Protein AF-A0A933CI98-F1 (afdb_monomer)

Sequence (90 aa):
VFTLGVFNGGLYYYVVRPLRQDLAAGFAETVSGSVESRWQGKSGIGIHIAGQEIDVTHANYAPEVGEQVSVDFLPRSKKALKVTKLGSTS

Solvent-accessible surface area (backbone atoms only — not comparable to full-atom values): 5546 Å² total; per-residue (Å²): 138,86,86,88,83,90,74,90,92,62,94,71,78,81,66,82,61,61,69,66,58,51,52,73,69,69,56,54,46,75,50,68,35,45,25,75,40,69,48,81,53,99,88,36,37,36,36,30,38,78,94,38,72,34,36,32,61,76,22,87,42,78,84,53,68,71,40,41,33,36,37,35,25,34,73,94,74,32,37,33,68,36,49,43,82,44,76,82,87,121

Radius of gyration: 14.93 Å; Cα contacts (8 Å, |Δi|>4): 160; chains: 1; bounding box: 49×23×31 Å

pLDDT: mean 73.13, std 21.9, range [32.16, 95.75]

Nearest PDB structures (foldseek):
  1lyl-assembly2_B-2  TM=6.184E-01  e=1.067E-01  Escherichia coli
  4r71-assembly1_E  TM=4.377E-01  e=4.960E-02  Escherichia coli K-12
  1bbw-assembly1_A-2  TM=5.290E-01  e=4.387E-01  Escherichia coli K-12
  8jn0-assembly1_A  TM=3.065E-01  e=1.126E+00  Alkalihalophilus pseudofirmus

Secondary structure (DSSP, 8-state):
-------SS---------THHHHHTT--EEEEEEEEEEEEETTEEEEEETTEEEE-TTSS--PPTT-EEEEEEETTTTEEEEEEEPPP--

Structure (mmCIF, N/CA/C/O backbone):
data_AF-A0A933CI98-F1
#
_entry.id   AF-A0A933CI98-F1
#
loop_
_atom_site.group_PDB
_atom_site.id
_atom_site.type_symbol
_atom_site.label_atom_id
_atom_site.label_alt_id
_atom_site.label_comp_id
_atom_site.label_asym_id
_atom_site.label_entity_id
_atom_site.label_seq_id
_atom_site.pdbx_PDB_ins_code
_atom_site.Cartn_x
_atom_site.Cartn_y
_atom_site.Cartn_z
_atom_site.occupancy
_atom_site.B_iso_or_equiv
_atom_site.auth_seq_id
_atom_site.auth_comp_id
_atom_site.auth_asym_id
_atom_site.auth_atom_id
_atom_site.pdbx_PDB_model_num
ATOM 1 N N . VAL A 1 1 ? 24.202 13.710 -12.968 1.00 34.38 1 VAL A N 1
ATOM 2 C 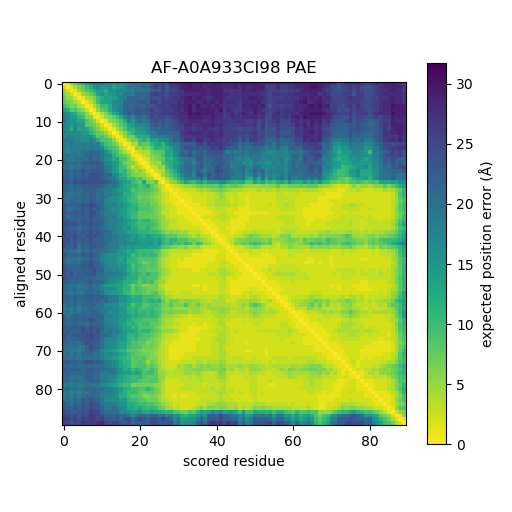CA . VAL A 1 1 ? 25.040 13.940 -11.770 1.00 34.38 1 VAL A CA 1
ATOM 3 C C . VAL A 1 1 ? 24.607 12.922 -10.733 1.00 34.38 1 VAL A C 1
ATOM 5 O O . VAL A 1 1 ? 23.437 12.920 -10.380 1.00 34.38 1 VAL A O 1
ATOM 8 N N . PHE A 1 2 ? 25.486 11.991 -10.363 1.00 38.34 2 PHE A N 1
ATOM 9 C CA . PHE A 1 2 ? 25.208 10.969 -9.351 1.00 38.34 2 PHE A CA 1
ATOM 10 C C . PHE A 1 2 ? 25.895 11.403 -8.060 1.00 38.34 2 PHE A C 1
ATOM 12 O O . PHE A 1 2 ? 27.101 11.638 -8.078 1.00 38.34 2 PHE A O 1
ATOM 19 N N . THR A 1 3 ? 25.149 11.522 -6.966 1.00 33.75 3 THR A N 1
ATOM 20 C CA . THR A 1 3 ? 25.733 11.789 -5.649 1.00 33.75 3 THR A CA 1
ATOM 21 C C . THR A 1 3 ? 25.712 10.492 -4.856 1.00 33.75 3 THR A C 1
ATOM 23 O O . THR A 1 3 ? 24.648 9.938 -4.589 1.00 33.75 3 THR A O 1
ATOM 26 N N . LEU A 1 4 ? 26.903 9.992 -4.534 1.00 35.84 4 LEU A N 1
ATOM 27 C CA . LEU A 1 4 ? 27.120 8.796 -3.731 1.00 35.84 4 LEU A CA 1
ATOM 28 C C . LEU A 1 4 ? 27.207 9.213 -2.256 1.00 35.84 4 LEU A C 1
ATOM 30 O O . LEU A 1 4 ? 28.075 10.005 -1.896 1.00 35.84 4 LEU A O 1
ATOM 34 N N . GLY A 1 5 ? 26.319 8.693 -1.411 1.00 37.97 5 GLY A N 1
ATOM 35 C CA . GLY A 1 5 ? 26.386 8.853 0.042 1.00 37.97 5 GLY A CA 1
ATOM 36 C C . GLY A 1 5 ? 26.333 7.485 0.710 1.00 37.97 5 GLY A C 1
ATOM 37 O O . GLY A 1 5 ? 25.404 6.721 0.465 1.00 37.97 5 GLY A O 1
ATOM 38 N N . VAL A 1 6 ? 27.336 7.171 1.529 1.00 36.25 6 VAL A N 1
ATOM 39 C CA . VAL A 1 6 ? 27.437 5.923 2.298 1.00 36.25 6 VAL A CA 1
ATOM 40 C C . VAL A 1 6 ? 27.339 6.278 3.776 1.00 36.25 6 VAL A C 1
ATOM 42 O O . VAL A 1 6 ? 28.138 7.076 4.257 1.00 36.25 6 VAL A O 1
ATOM 45 N N . PHE A 1 7 ? 26.403 5.668 4.505 1.00 37.12 7 PHE A N 1
ATOM 46 C CA . PHE A 1 7 ? 26.432 5.645 5.968 1.00 37.12 7 PHE A CA 1
ATOM 47 C C . PHE A 1 7 ? 26.233 4.212 6.481 1.00 37.12 7 PHE A C 1
ATOM 49 O O . PHE A 1 7 ? 25.272 3.538 6.126 1.00 37.12 7 PHE A O 1
ATOM 56 N N . ASN A 1 8 ? 27.223 3.779 7.267 1.00 44.25 8 ASN A N 1
ATOM 57 C CA . ASN A 1 8 ? 27.359 2.580 8.101 1.00 44.25 8 ASN A CA 1
ATOM 58 C C . ASN A 1 8 ? 26.293 1.467 8.006 1.00 44.25 8 ASN A C 1
ATOM 60 O O . ASN A 1 8 ? 25.206 1.573 8.565 1.00 44.25 8 ASN A O 1
ATOM 64 N N . GLY A 1 9 ? 26.719 0.308 7.486 1.00 36.19 9 GLY A N 1
ATOM 65 C CA . GLY A 1 9 ? 26.362 -0.988 8.089 1.00 36.19 9 GLY A CA 1
ATOM 66 C C . GLY A 1 9 ? 25.371 -1.886 7.349 1.00 36.19 9 GLY A C 1
ATOM 67 O O . GLY A 1 9 ? 25.186 -3.029 7.750 1.00 36.19 9 GLY A O 1
ATOM 68 N N . GLY A 1 10 ? 24.781 -1.435 6.248 1.00 32.16 10 GLY A N 1
ATOM 69 C CA . GLY A 1 10 ? 23.987 -2.285 5.365 1.00 32.16 10 GLY A CA 1
ATOM 70 C C . GLY A 1 10 ? 23.824 -1.583 4.033 1.00 32.16 10 GLY A C 1
ATOM 71 O O . GLY A 1 10 ? 23.372 -0.442 4.004 1.00 32.16 10 GLY A O 1
ATOM 72 N N . LEU A 1 11 ? 24.234 -2.230 2.940 1.00 34.56 11 LEU A N 1
ATOM 73 C CA . LEU A 1 11 ? 24.054 -1.740 1.572 1.00 34.56 11 LEU A CA 1
ATOM 74 C C . LEU A 1 11 ? 22.554 -1.692 1.236 1.00 34.56 11 LEU A C 1
ATOM 76 O O . LEU A 1 11 ? 22.030 -2.514 0.490 1.00 34.56 11 LEU A O 1
ATOM 80 N N . TYR A 1 12 ? 21.842 -0.716 1.792 1.00 40.19 12 TYR A N 1
ATOM 81 C CA . TYR A 1 12 ? 20.592 -0.258 1.225 1.00 40.19 12 TYR A CA 1
ATOM 82 C C . TYR A 1 12 ? 20.979 0.559 0.007 1.00 40.19 12 TYR A C 1
ATOM 84 O O . TYR A 1 12 ? 21.426 1.700 0.109 1.00 40.19 12 TYR A O 1
ATOM 92 N N . TYR A 1 13 ? 20.850 -0.067 -1.156 1.00 39.69 13 TYR A N 1
ATOM 93 C CA . TYR A 1 13 ? 20.864 0.612 -2.436 1.00 39.69 13 TYR A CA 1
ATOM 94 C C . TYR A 1 13 ? 19.718 1.635 -2.449 1.00 39.69 13 TYR A C 1
ATOM 96 O O . TYR A 1 13 ? 18.653 1.375 -3.000 1.00 39.69 13 TYR A O 1
ATOM 104 N N . TYR A 1 14 ? 19.935 2.825 -1.882 1.00 43.16 14 TYR A N 1
ATOM 105 C CA . TYR A 1 14 ? 19.204 4.036 -2.251 1.00 43.16 14 TYR A CA 1
ATOM 106 C C . TYR A 1 14 ? 19.687 4.460 -3.638 1.00 43.16 14 TYR A C 1
ATOM 108 O O . TYR A 1 14 ? 20.245 5.531 -3.861 1.00 43.16 14 TYR A O 1
ATOM 116 N N . VAL A 1 15 ? 19.488 3.571 -4.609 1.00 40.91 15 VAL A N 1
ATOM 117 C CA . VAL A 1 15 ? 19.416 4.001 -5.987 1.00 40.91 15 VAL A CA 1
ATOM 118 C C . VAL A 1 15 ? 18.058 4.668 -6.05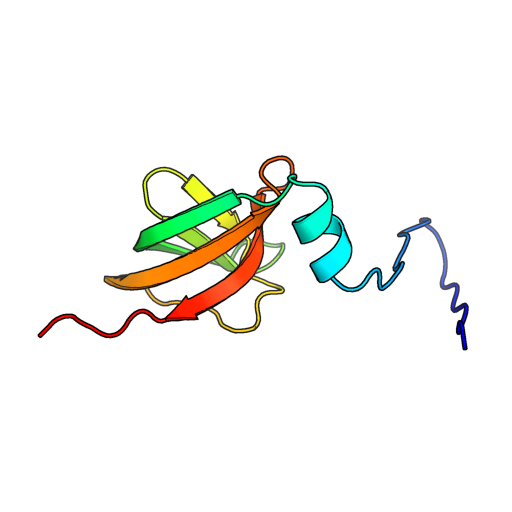0 1.00 40.91 15 VAL A C 1
ATOM 120 O O . VAL A 1 15 ? 17.029 3.997 -6.064 1.00 40.91 15 VAL A O 1
ATOM 123 N N . VAL A 1 16 ? 18.056 5.998 -6.060 1.00 41.47 16 VAL A N 1
ATOM 124 C CA . VAL A 1 16 ? 16.946 6.782 -6.598 1.00 41.47 16 VAL A CA 1
ATOM 125 C C . VAL A 1 16 ? 16.873 6.434 -8.088 1.00 41.47 16 VAL A C 1
ATOM 127 O O . VAL A 1 16 ? 17.227 7.225 -8.957 1.00 41.47 16 VAL A O 1
ATOM 130 N N . ARG A 1 17 ? 16.487 5.192 -8.410 1.00 45.28 17 ARG A N 1
ATOM 131 C CA . ARG A 1 17 ? 15.901 4.908 -9.705 1.00 45.28 17 ARG A CA 1
ATOM 132 C C . ARG A 1 17 ? 14.609 5.702 -9.662 1.00 45.28 17 ARG A C 1
ATOM 134 O O . ARG A 1 17 ? 13.865 5.578 -8.686 1.00 45.28 17 ARG A O 1
ATOM 141 N N . PRO A 1 18 ? 14.345 6.573 -10.642 1.00 46.69 18 PRO A N 1
ATOM 142 C CA . PRO A 1 18 ? 13.034 7.181 -10.704 1.00 46.69 18 PRO A CA 1
ATOM 143 C C . PRO A 1 18 ? 12.040 6.021 -10.726 1.00 46.69 18 PRO A C 1
ATOM 145 O O . PRO A 1 18 ? 12.168 5.156 -11.587 1.00 46.69 18 PRO A O 1
ATOM 148 N N . LEU A 1 19 ? 11.086 5.981 -9.789 1.00 50.66 19 LEU A N 1
ATOM 149 C CA . LEU A 1 19 ? 10.053 4.936 -9.683 1.00 50.66 19 LEU A CA 1
ATOM 150 C C . LEU A 1 19 ? 9.387 4.600 -11.037 1.00 50.66 19 LEU A C 1
ATOM 152 O O . LEU A 1 19 ? 8.884 3.501 -11.244 1.00 50.66 19 LEU A O 1
ATOM 156 N N . ARG A 1 20 ? 9.449 5.536 -11.995 1.00 46.97 20 ARG A N 1
ATOM 157 C CA . ARG A 1 20 ? 9.109 5.350 -13.413 1.00 46.97 20 ARG A CA 1
ATOM 158 C C . ARG A 1 20 ? 9.833 4.189 -14.116 1.00 46.97 20 ARG A C 1
ATOM 160 O O . ARG A 1 20 ? 9.263 3.646 -15.050 1.00 46.97 20 ARG A O 1
ATOM 167 N N . GLN A 1 21 ? 11.056 3.818 -13.733 1.00 45.94 21 GLN A N 1
ATOM 168 C CA . GLN A 1 21 ? 11.798 2.713 -14.358 1.00 45.94 21 GLN A CA 1
ATOM 169 C C . GLN A 1 21 ? 11.328 1.334 -13.875 1.00 45.94 21 GLN A C 1
ATOM 171 O O . GLN A 1 21 ? 11.303 0.411 -14.683 1.00 45.94 21 GLN A O 1
ATOM 176 N N . ASP A 1 22 ? 10.880 1.203 -12.622 1.00 48.62 22 ASP A N 1
ATOM 177 C CA . ASP A 1 22 ? 10.253 -0.037 -12.133 1.00 48.62 22 ASP A CA 1
ATOM 178 C C . ASP A 1 22 ? 8.821 -0.184 -12.679 1.00 48.62 22 ASP A C 1
ATOM 180 O O . ASP A 1 22 ? 8.390 -1.290 -13.011 1.00 48.62 22 ASP A O 1
ATOM 184 N N . LEU A 1 23 ? 8.126 0.945 -12.888 1.00 49.59 23 LEU A N 1
ATOM 185 C CA . LEU A 1 23 ? 6.862 1.018 -13.631 1.00 49.59 23 LEU A CA 1
ATOM 186 C C . LEU A 1 23 ? 7.033 0.538 -15.089 1.00 49.59 23 LEU A C 1
ATOM 188 O O . LEU A 1 23 ? 6.221 -0.231 -15.593 1.00 49.59 23 LEU A O 1
ATOM 192 N N . ALA A 1 24 ? 8.119 0.954 -15.754 1.00 46.06 24 ALA A N 1
ATOM 193 C CA . ALA A 1 24 ? 8.440 0.574 -17.135 1.00 46.06 24 ALA A CA 1
ATOM 194 C C . ALA A 1 24 ? 8.901 -0.887 -17.285 1.00 46.06 24 ALA A C 1
ATOM 196 O O . ALA A 1 24 ? 8.827 -1.441 -18.378 1.00 46.06 24 ALA A O 1
ATOM 197 N N . ALA A 1 25 ? 9.358 -1.516 -16.200 1.00 55.38 25 ALA A N 1
ATOM 198 C CA . ALA A 1 25 ? 9.760 -2.919 -16.182 1.00 55.38 25 ALA A CA 1
ATOM 199 C C . ALA A 1 25 ? 8.585 -3.891 -15.935 1.00 55.38 25 ALA A C 1
ATOM 201 O O . ALA A 1 25 ? 8.799 -5.101 -15.917 1.00 55.38 25 ALA A O 1
ATOM 202 N N . GLY A 1 26 ? 7.354 -3.385 -15.761 1.00 55.81 26 GLY A N 1
ATOM 203 C CA . GLY A 1 26 ? 6.146 -4.208 -15.618 1.00 55.81 26 GLY A CA 1
ATOM 204 C C . GLY A 1 26 ? 5.989 -4.888 -14.253 1.00 55.81 26 GLY A C 1
ATOM 205 O O . GLY A 1 26 ? 5.251 -5.862 -14.141 1.00 55.81 26 GLY A O 1
ATOM 206 N N . PHE A 1 27 ? 6.683 -4.405 -13.217 1.00 68.12 27 PHE A N 1
ATOM 207 C CA . PHE A 1 27 ? 6.646 -4.999 -11.873 1.00 68.12 27 PHE A CA 1
ATOM 208 C C . PHE A 1 27 ? 5.754 -4.252 -10.880 1.00 68.12 27 PHE A C 1
ATOM 210 O O . PHE A 1 27 ? 5.712 -4.646 -9.718 1.00 68.12 27 PHE A O 1
ATOM 217 N N . ALA A 1 28 ? 5.076 -3.183 -11.296 1.00 71.75 28 ALA A N 1
ATOM 218 C CA . ALA A 1 28 ? 4.110 -2.484 -10.458 1.00 71.75 28 ALA A CA 1
ATOM 219 C C . ALA A 1 28 ? 2.695 -2.989 -10.749 1.00 71.75 28 ALA A C 1
ATOM 221 O O . ALA A 1 28 ? 2.327 -3.192 -11.905 1.00 71.75 28 ALA A O 1
ATOM 222 N N . GLU A 1 29 ? 1.915 -3.169 -9.694 1.00 84.44 29 GLU A N 1
ATOM 223 C CA . GLU A 1 29 ? 0.490 -3.464 -9.769 1.00 84.44 29 GLU A CA 1
ATOM 224 C C . GLU A 1 29 ? -0.274 -2.255 -9.241 1.00 84.44 29 GLU A C 1
ATOM 226 O O . GLU A 1 29 ? 0.192 -1.547 -8.343 1.00 84.44 29 GLU A O 1
ATOM 231 N N . THR A 1 30 ? -1.443 -2.019 -9.819 1.00 87.56 30 THR A N 1
ATOM 232 C CA . THR A 1 30 ? -2.361 -0.991 -9.354 1.00 87.56 30 THR A CA 1
ATOM 233 C C . THR A 1 30 ? -3.593 -1.683 -8.810 1.00 87.56 30 THR A C 1
ATOM 235 O O . THR A 1 30 ? -4.216 -2.486 -9.503 1.00 87.56 30 THR A O 1
ATOM 238 N N . VAL A 1 31 ? -3.962 -1.342 -7.581 1.00 91.12 31 VAL A N 1
ATOM 239 C CA . VAL A 1 31 ? -5.237 -1.743 -6.992 1.00 91.12 31 VAL A CA 1
ATOM 240 C C . VAL A 1 31 ? -6.077 -0.505 -6.732 1.00 91.12 31 VAL A C 1
ATOM 242 O O . VAL A 1 31 ? -5.562 0.537 -6.325 1.00 91.12 31 VAL A O 1
ATOM 245 N N . SER A 1 32 ? -7.377 -0.597 -6.981 1.00 92.31 32 SER A N 1
ATOM 246 C CA . SER A 1 32 ? -8.320 0.474 -6.680 1.00 92.31 32 SER A CA 1
ATOM 247 C C . SER A 1 32 ? -9.480 -0.087 -5.880 1.00 92.31 32 SER A C 1
ATOM 249 O O . SER A 1 32 ? -9.966 -1.180 -6.157 1.00 92.31 32 SER A O 1
ATOM 251 N N . GLY A 1 33 ? -9.922 0.656 -4.877 1.00 91.94 33 GLY A N 1
ATOM 252 C CA . GLY A 1 33 ? -10.878 0.155 -3.904 1.00 91.94 33 GLY A CA 1
ATOM 253 C C . GLY A 1 33 ? -11.100 1.146 -2.775 1.00 91.94 33 GLY A C 1
ATOM 254 O O . GLY A 1 33 ? -10.410 2.166 -2.673 1.00 91.94 33 GLY A O 1
ATOM 255 N N . SER A 1 34 ? -12.091 0.839 -1.947 1.00 94.69 34 SER A N 1
ATOM 256 C CA . SER A 1 34 ? -12.271 1.553 -0.691 1.00 94.69 34 SER A CA 1
ATOM 257 C C . SER A 1 34 ? -11.250 1.020 0.299 1.00 94.69 34 SER A C 1
ATOM 259 O O . SER A 1 34 ? -11.004 -0.186 0.336 1.00 94.69 34 SER A O 1
ATOM 261 N N . VAL A 1 35 ? -10.653 1.894 1.103 1.00 95.00 35 VAL A N 1
ATOM 262 C CA . VAL A 1 35 ? -9.811 1.449 2.215 1.00 95.00 35 VAL A CA 1
ATOM 263 C C . VAL A 1 35 ? -10.700 0.762 3.249 1.00 95.00 35 VAL A C 1
ATOM 265 O O . VAL A 1 35 ? -11.532 1.402 3.890 1.00 95.00 35 VAL A O 1
ATOM 268 N N . GLU A 1 36 ? -10.525 -0.544 3.402 1.00 95.75 36 GLU A N 1
ATOM 269 C CA . GLU A 1 36 ? -11.314 -1.398 4.293 1.00 95.75 36 GLU A CA 1
ATOM 270 C C . GLU A 1 36 ? -10.852 -1.245 5.745 1.00 95.75 36 GLU A C 1
ATOM 272 O O . GLU A 1 36 ? -11.659 -1.206 6.673 1.00 95.75 36 GLU A O 1
ATOM 277 N N . SER A 1 37 ? -9.540 -1.128 5.948 1.00 95.50 37 SER A N 1
A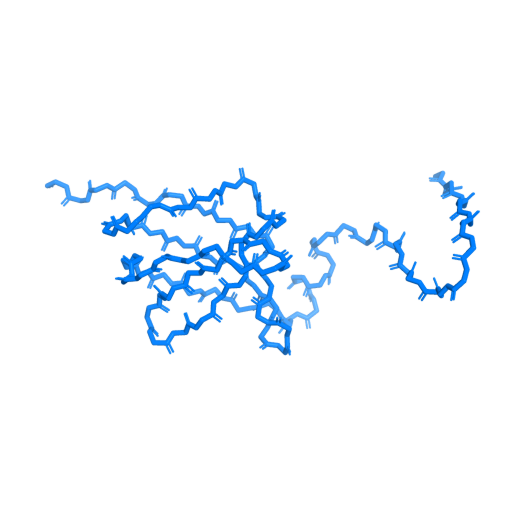TOM 278 C CA . SER A 1 37 ? -8.944 -0.891 7.258 1.00 95.50 37 SER A CA 1
ATOM 279 C C . SER A 1 37 ? -7.597 -0.183 7.138 1.00 95.50 37 SER A C 1
ATOM 281 O O . SER A 1 37 ? -6.947 -0.200 6.091 1.00 95.50 37 SER A O 1
ATOM 283 N N . ARG A 1 38 ? -7.180 0.457 8.233 1.00 94.38 38 ARG A N 1
ATOM 284 C CA . ARG A 1 38 ? -5.898 1.152 8.364 1.00 94.38 38 ARG A CA 1
ATOM 285 C C . ARG A 1 38 ? -5.297 0.837 9.725 1.00 94.38 38 ARG A C 1
ATOM 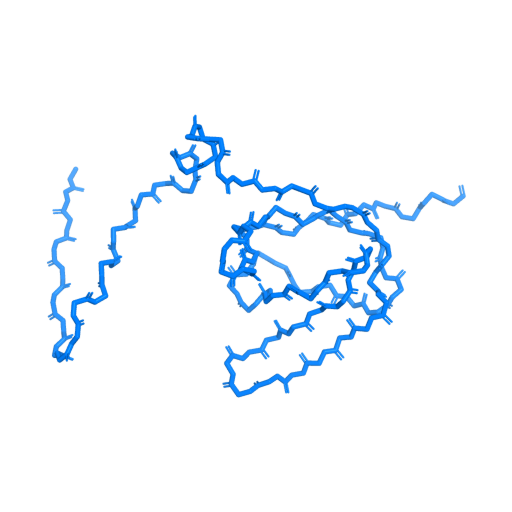287 O O . ARG A 1 38 ? -6.003 0.859 10.731 1.00 94.38 38 ARG A O 1
ATOM 294 N N . TRP A 1 39 ? -3.993 0.592 9.767 1.00 94.19 39 TRP A N 1
ATOM 295 C CA . TRP A 1 39 ? -3.264 0.376 11.013 1.00 94.19 39 TRP A CA 1
ATOM 296 C C . TRP A 1 39 ? -1.903 1.065 11.001 1.00 94.19 39 TRP A C 1
ATOM 298 O O . TRP A 1 39 ? -1.288 1.287 9.959 1.00 94.19 39 TRP A O 1
ATOM 308 N N . GLN A 1 40 ? -1.416 1.380 12.199 1.00 91.38 40 GLN A N 1
ATOM 309 C CA . GLN A 1 40 ? -0.062 1.866 12.429 1.00 91.38 40 GLN A CA 1
ATOM 310 C C . GLN A 1 40 ? 0.788 0.705 12.958 1.00 91.38 40 GLN A C 1
ATOM 312 O O . GLN A 1 40 ? 0.654 0.289 14.107 1.00 91.38 40 GLN A O 1
ATOM 317 N N . GLY A 1 41 ? 1.659 0.165 12.112 1.00 82.62 41 GLY A N 1
ATOM 318 C CA . GLY A 1 41 ? 2.676 -0.808 12.493 1.00 82.62 41 GLY A CA 1
ATOM 319 C C . GLY A 1 41 ? 3.979 -0.147 12.951 1.00 82.62 41 GLY A C 1
ATOM 320 O O . GLY A 1 41 ? 4.175 1.065 12.843 1.00 82.62 41 GLY A O 1
ATOM 321 N N . LYS A 1 42 ? 4.929 -0.974 13.409 1.00 79.31 42 LYS A N 1
ATOM 322 C CA . LYS A 1 42 ? 6.287 -0.524 13.782 1.00 79.31 42 LYS A CA 1
ATOM 323 C C . LYS A 1 42 ? 7.052 0.106 12.612 1.00 79.31 42 LYS A C 1
ATOM 325 O O . LYS A 1 42 ? 7.915 0.946 12.836 1.00 79.31 42 LYS A O 1
ATOM 330 N N . SER A 1 43 ? 6.743 -0.314 11.387 1.00 72.62 43 SER A N 1
ATOM 331 C CA . SER A 1 43 ? 7.387 0.160 10.156 1.00 72.62 43 SER A CA 1
ATOM 332 C C . SER A 1 43 ? 6.649 1.319 9.483 1.00 72.62 43 SER A C 1
ATOM 334 O O . SER A 1 43 ? 7.172 1.852 8.513 1.00 72.62 43 SER A O 1
ATOM 336 N N . GLY A 1 44 ? 5.485 1.723 10.009 1.00 86.75 44 GLY A N 1
ATOM 337 C CA . GLY A 1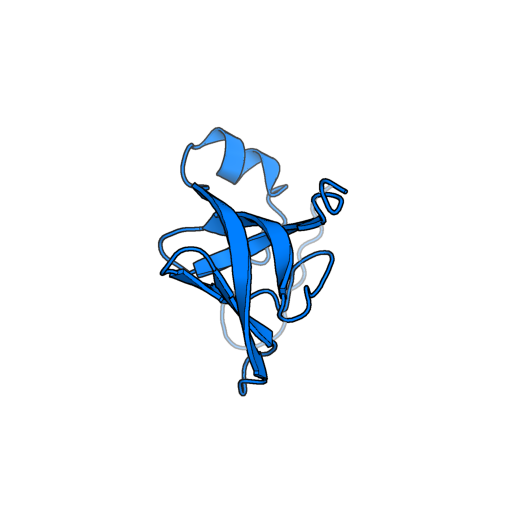 44 ? 4.693 2.843 9.507 1.00 86.75 44 GLY A CA 1
ATOM 338 C C . GLY A 1 44 ? 3.213 2.500 9.304 1.00 86.75 44 GLY A C 1
ATOM 339 O O . GLY A 1 44 ? 2.640 1.769 10.110 1.00 86.75 44 GLY A O 1
ATOM 340 N N . ILE A 1 45 ? 2.576 3.067 8.282 1.00 92.62 45 ILE A N 1
ATOM 341 C CA . ILE A 1 45 ? 1.130 2.964 8.041 1.00 92.62 45 ILE A CA 1
ATOM 342 C C . ILE A 1 45 ? 0.854 1.855 7.022 1.00 92.62 45 ILE A C 1
ATOM 344 O O . ILE A 1 45 ? 1.389 1.884 5.915 1.00 92.62 45 ILE A O 1
ATOM 348 N N . GLY A 1 46 ? -0.023 0.919 7.380 1.00 94.19 46 GLY A N 1
ATOM 349 C CA . GLY A 1 46 ? -0.573 -0.092 6.479 1.00 94.19 46 GLY A CA 1
ATOM 350 C C . GLY A 1 46 ? -2.068 0.112 6.245 1.00 94.19 46 GLY A C 1
ATOM 351 O O . GLY A 1 46 ? -2.770 0.657 7.103 1.00 94.19 46 GLY A O 1
ATOM 352 N N . ILE A 1 47 ? -2.540 -0.317 5.079 1.00 95.69 47 ILE A N 1
ATOM 353 C CA . ILE A 1 47 ? -3.956 -0.318 4.704 1.00 95.69 47 ILE A CA 1
ATOM 354 C C . ILE A 1 47 ? -4.367 -1.660 4.106 1.00 95.69 47 ILE A C 1
ATOM 356 O O . ILE A 1 47 ? -3.547 -2.346 3.498 1.00 95.69 47 ILE A O 1
ATOM 360 N N . HIS A 1 48 ? -5.646 -2.001 4.236 1.00 95.75 48 HIS A N 1
ATOM 361 C CA . HIS A 1 48 ? -6.279 -3.103 3.518 1.00 95.75 48 HIS A CA 1
ATOM 362 C C . HIS A 1 48 ? -7.198 -2.523 2.443 1.00 95.75 48 HIS A C 1
ATOM 364 O O . HIS A 1 48 ? -8.040 -1.673 2.735 1.00 95.75 48 HIS A O 1
ATOM 370 N N . ILE A 1 49 ? -7.010 -2.947 1.198 1.00 94.88 49 ILE A N 1
ATOM 371 C CA . ILE A 1 49 ? -7.778 -2.481 0.047 1.00 94.88 49 ILE A CA 1
ATOM 372 C C . ILE A 1 49 ? -7.942 -3.611 -0.967 1.00 94.88 49 ILE A C 1
ATOM 374 O O . ILE A 1 49 ? -6.958 -4.216 -1.391 1.00 94.88 49 ILE A O 1
ATOM 378 N N . ALA A 1 50 ? -9.187 -3.885 -1.360 1.00 90.75 50 ALA A N 1
ATOM 379 C CA . ALA A 1 50 ? -9.545 -4.910 -2.342 1.00 90.75 50 ALA A CA 1
ATOM 380 C C . ALA A 1 50 ? -8.897 -6.279 -2.045 1.00 90.75 50 ALA A C 1
ATOM 382 O O . ALA A 1 50 ? -8.327 -6.924 -2.928 1.00 90.75 50 ALA A O 1
ATOM 383 N N . GLY A 1 51 ? -8.943 -6.704 -0.780 1.00 91.00 51 GLY A N 1
ATOM 384 C CA . GLY A 1 51 ? -8.350 -7.971 -0.345 1.00 91.00 51 GLY A CA 1
ATOM 385 C C . GLY A 1 51 ? -6.817 -7.978 -0.231 1.00 91.00 51 GLY A C 1
ATOM 386 O O . GLY A 1 51 ? -6.233 -9.052 -0.075 1.00 91.00 51 GLY A O 1
ATOM 387 N N . GLN A 1 52 ? -6.143 -6.825 -0.351 1.00 91.06 52 GLN A N 1
ATOM 388 C CA . GLN A 1 52 ? -4.684 -6.719 -0.249 1.00 91.06 52 GLN A CA 1
ATOM 389 C C . GLN A 1 52 ? -4.219 -5.790 0.877 1.00 91.06 52 GLN A C 1
ATOM 391 O O . GLN A 1 52 ? -4.645 -4.639 0.970 1.00 91.06 52 GLN A O 1
ATOM 396 N N . GLU A 1 53 ? -3.266 -6.263 1.679 1.00 93.69 53 GLU A N 1
ATOM 397 C CA . GLU A 1 53 ? -2.529 -5.428 2.629 1.00 93.69 53 GLU A CA 1
ATOM 398 C C . GLU A 1 53 ? -1.377 -4.700 1.925 1.00 93.69 53 GLU A C 1
ATOM 400 O O . GLU A 1 53 ? -0.553 -5.329 1.253 1.00 93.69 53 GLU A O 1
ATOM 405 N N . ILE A 1 54 ? -1.317 -3.375 2.076 1.00 92.06 54 ILE A N 1
ATOM 406 C CA . ILE A 1 54 ? -0.322 -2.512 1.432 1.00 92.06 54 ILE A CA 1
ATOM 407 C C . ILE A 1 54 ? 0.255 -1.514 2.443 1.00 92.06 54 ILE A C 1
ATOM 409 O O . ILE A 1 54 ? -0.475 -0.814 3.141 1.00 92.06 54 ILE A O 1
ATOM 413 N N . ASP A 1 55 ? 1.583 -1.420 2.491 1.00 92.25 55 ASP A N 1
ATOM 414 C CA . ASP A 1 55 ? 2.335 -0.418 3.251 1.00 92.25 55 ASP A CA 1
ATOM 415 C C . ASP A 1 55 ? 2.369 0.911 2.482 1.00 92.25 55 ASP A C 1
ATOM 417 O O . ASP A 1 55 ? 2.921 0.990 1.383 1.00 92.25 55 ASP A O 1
ATOM 421 N N . VAL A 1 56 ? 1.799 1.963 3.069 1.00 91.44 56 VAL A N 1
ATOM 422 C CA . VAL A 1 56 ? 1.692 3.312 2.486 1.00 91.44 56 VAL A CA 1
ATOM 423 C C . VAL A 1 56 ? 2.587 4.337 3.178 1.00 91.44 56 VAL A C 1
ATOM 425 O O . VAL A 1 56 ? 2.493 5.530 2.903 1.00 91.44 56 VAL A O 1
ATOM 428 N N . THR A 1 57 ? 3.499 3.897 4.044 1.00 85.94 57 THR A N 1
ATOM 429 C CA . THR A 1 57 ? 4.375 4.769 4.847 1.00 85.94 57 THR A CA 1
ATOM 430 C C . THR A 1 57 ? 5.181 5.755 4.007 1.00 85.94 57 THR A C 1
ATOM 432 O O . THR A 1 57 ? 5.415 6.887 4.422 1.00 85.94 57 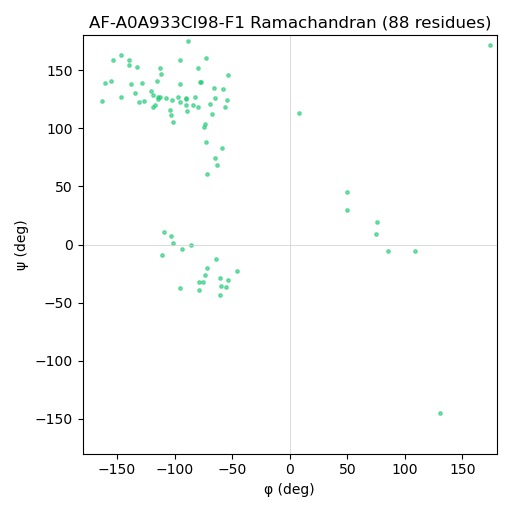THR A O 1
ATOM 435 N N . HIS A 1 58 ? 5.616 5.322 2.825 1.00 77.31 58 HIS A N 1
ATOM 436 C CA . HIS A 1 58 ? 6.432 6.121 1.910 1.00 77.31 58 HIS A CA 1
ATOM 437 C C . HIS A 1 58 ? 5.636 6.692 0.732 1.00 77.31 58 HIS A C 1
ATOM 439 O O . HIS A 1 58 ? 6.227 7.252 -0.192 1.00 77.31 58 HIS A O 1
ATOM 445 N N . ALA A 1 59 ? 4.311 6.541 0.741 1.00 79.06 59 ALA A N 1
ATOM 446 C CA . ALA A 1 59 ? 3.471 7.112 -0.292 1.00 79.06 59 ALA A CA 1
ATOM 447 C C . ALA A 1 59 ? 3.366 8.636 -0.140 1.00 79.06 59 ALA A C 1
ATOM 449 O O . ALA A 1 59 ? 3.570 9.213 0.926 1.00 79.06 59 ALA A O 1
ATOM 450 N N . ASN A 1 60 ? 2.974 9.297 -1.227 1.00 79.25 60 ASN A N 1
ATOM 451 C CA . ASN A 1 60 ? 2.682 10.732 -1.271 1.00 79.25 60 ASN A CA 1
ATOM 452 C C . ASN A 1 60 ? 1.485 11.148 -0.397 1.00 79.25 60 ASN A C 1
ATOM 454 O O . ASN A 1 60 ? 1.237 12.340 -0.230 1.00 79.25 60 ASN A O 1
ATOM 458 N N . TYR A 1 61 ? 0.702 10.182 0.074 1.00 78.88 61 TYR A N 1
ATOM 459 C CA . TYR A 1 61 ? -0.544 10.389 0.786 1.00 78.88 61 TYR A CA 1
ATOM 460 C C . TYR A 1 61 ? -0.910 9.126 1.571 1.00 78.88 61 TYR A C 1
ATOM 462 O O . TYR A 1 61 ? -0.770 8.019 1.049 1.00 78.88 61 TYR A O 1
ATOM 470 N N . ALA A 1 62 ? -1.400 9.299 2.798 1.00 87.19 62 ALA A N 1
ATOM 471 C CA . ALA A 1 62 ? -1.922 8.218 3.624 1.00 87.19 62 ALA A CA 1
ATOM 472 C C . ALA A 1 62 ? -3.460 8.277 3.613 1.00 87.19 62 ALA A C 1
ATOM 474 O O . ALA A 1 62 ? -4.012 9.237 4.151 1.00 87.19 62 ALA A O 1
ATOM 475 N N . PRO A 1 63 ? -4.144 7.297 3.001 1.00 90.19 63 PRO A N 1
ATOM 476 C CA . PRO A 1 63 ? -5.594 7.309 2.900 1.00 90.19 63 PRO A CA 1
ATOM 477 C C . PRO A 1 63 ? -6.264 6.843 4.193 1.00 90.19 63 PRO A C 1
ATOM 479 O O . PRO A 1 63 ? -5.698 6.051 4.951 1.00 90.19 63 PRO A O 1
ATOM 482 N N . GLU A 1 64 ? -7.475 7.336 4.431 1.00 91.81 64 GLU A N 1
ATOM 483 C CA . GLU A 1 64 ? -8.298 6.977 5.589 1.00 91.81 64 GLU A CA 1
ATOM 484 C C . GLU A 1 64 ? -9.295 5.864 5.251 1.00 91.81 64 GLU A C 1
ATOM 486 O O . GLU A 1 64 ? -9.636 5.637 4.089 1.00 91.81 64 GLU A O 1
ATOM 491 N N . VAL A 1 65 ? -9.782 5.165 6.280 1.00 93.75 65 VAL A N 1
ATOM 492 C CA . VAL A 1 65 ? -10.802 4.115 6.124 1.00 93.75 65 VAL A CA 1
ATOM 493 C C . VAL A 1 65 ? -12.060 4.690 5.467 1.00 93.75 65 VAL A C 1
ATOM 495 O O . VAL A 1 65 ? -12.547 5.750 5.858 1.00 93.75 65 VAL A O 1
ATOM 498 N N . GLY A 1 66 ? -12.590 3.979 4.471 1.00 91.50 66 GLY A N 1
ATOM 499 C CA . GLY A 1 66 ? -13.755 4.383 3.683 1.00 91.50 66 GLY A CA 1
ATOM 500 C C . GLY A 1 66 ? -13.438 5.291 2.493 1.00 91.50 66 GLY A C 1
ATOM 501 O O . GLY A 1 66 ? -14.326 5.574 1.692 1.00 91.50 66 GLY A O 1
ATOM 502 N N . GLU A 1 67 ? -12.191 5.736 2.328 1.00 92.12 67 GLU A N 1
ATOM 503 C CA . GLU A 1 67 ? -11.815 6.510 1.151 1.00 92.12 67 GLU A CA 1
ATOM 504 C C . GLU A 1 67 ? -11.627 5.634 -0.077 1.00 92.12 67 GLU A C 1
ATOM 506 O O . GLU A 1 67 ? -11.004 4.573 -0.020 1.00 92.12 67 GLU A O 1
ATOM 511 N N . GLN A 1 68 ? -12.100 6.138 -1.213 1.00 93.12 68 GLN A N 1
ATOM 512 C CA . GLN A 1 68 ? -11.865 5.512 -2.496 1.00 93.12 68 GLN A CA 1
ATOM 513 C C . GLN A 1 68 ? -10.512 5.949 -3.050 1.00 93.12 68 GLN A C 1
ATOM 515 O O . GLN A 1 68 ? -10.261 7.139 -3.254 1.00 93.12 68 GLN A O 1
ATOM 520 N N . VAL A 1 69 ? -9.613 4.995 -3.287 1.00 92.31 69 VAL A N 1
ATOM 521 C CA . VAL A 1 69 ? -8.242 5.292 -3.717 1.00 92.31 69 VAL A CA 1
ATOM 522 C C . VAL A 1 69 ? -7.748 4.321 -4.779 1.00 92.31 69 VAL A C 1
ATOM 524 O O . VAL A 1 69 ? -8.261 3.215 -4.927 1.00 92.31 69 VAL A O 1
ATOM 527 N N . SER A 1 70 ? -6.733 4.754 -5.521 1.00 90.25 70 SER A N 1
ATOM 528 C CA . SER A 1 70 ? -5.904 3.911 -6.376 1.00 90.25 70 SER A CA 1
ATOM 529 C C . SER A 1 70 ? -4.487 3.891 -5.825 1.00 90.25 70 SER A C 1
ATOM 531 O O . SER A 1 70 ? -3.899 4.953 -5.606 1.00 90.25 70 SER A O 1
ATOM 533 N N . VAL A 1 71 ? -3.941 2.700 -5.613 1.00 90.31 71 VAL A N 1
ATOM 534 C CA . VAL A 1 71 ? -2.614 2.485 -5.041 1.00 90.31 71 VAL A CA 1
ATOM 535 C C . VAL A 1 71 ? -1.756 1.754 -6.056 1.00 90.31 71 VAL A C 1
ATOM 537 O O . VAL A 1 71 ? -2.064 0.624 -6.426 1.00 90.31 71 VAL A O 1
ATOM 540 N N . ASP A 1 72 ? -0.673 2.396 -6.477 1.00 87.69 72 ASP A N 1
ATOM 541 C CA . ASP A 1 72 ? 0.377 1.764 -7.270 1.00 87.69 72 ASP A CA 1
ATOM 542 C C . ASP A 1 72 ? 1.402 1.190 -6.294 1.00 87.69 72 ASP A C 1
ATOM 544 O O . ASP A 1 72 ? 1.895 1.921 -5.432 1.00 87.69 72 ASP A O 1
ATOM 548 N N . PHE A 1 73 ? 1.731 -0.094 -6.391 1.00 84.88 73 PHE A N 1
ATOM 549 C CA . PHE A 1 73 ? 2.619 -0.765 -5.440 1.00 84.88 73 PHE A CA 1
ATOM 550 C C . PHE A 1 73 ? 3.478 -1.844 -6.104 1.00 84.88 73 PHE A C 1
ATOM 552 O O . PHE A 1 73 ? 3.209 -2.303 -7.212 1.00 84.88 73 PHE A O 1
ATOM 559 N N . LEU A 1 74 ? 4.538 -2.261 -5.410 1.00 83.12 74 LEU A N 1
ATOM 560 C CA . LEU A 1 74 ? 5.371 -3.398 -5.808 1.00 83.12 74 LEU A CA 1
ATOM 561 C C . LEU A 1 74 ? 4.802 -4.697 -5.204 1.00 83.12 74 LEU A C 1
ATOM 563 O O . LEU A 1 74 ? 4.866 -4.861 -3.983 1.00 83.12 74 LEU A O 1
ATOM 567 N N . PRO A 1 75 ? 4.313 -5.671 -5.994 1.00 77.12 75 PRO A N 1
ATOM 568 C CA . PRO A 1 75 ? 3.591 -6.840 -5.483 1.00 77.12 75 PRO A CA 1
ATOM 569 C C . PRO A 1 75 ? 4.392 -7.705 -4.518 1.00 77.12 75 PRO A C 1
ATOM 571 O O . PRO A 1 75 ? 3.842 -8.223 -3.548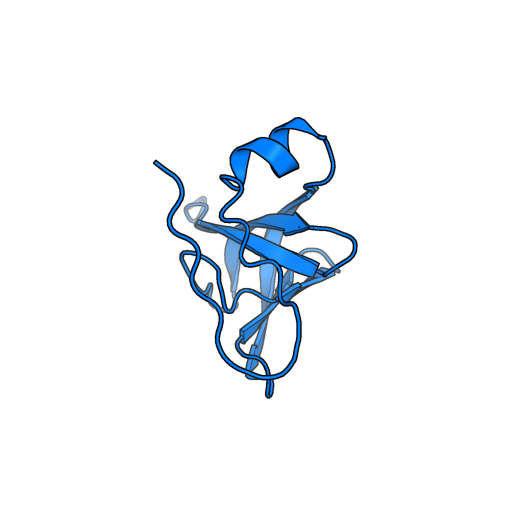 1.00 77.12 75 PRO A O 1
ATOM 574 N N . ARG A 1 76 ? 5.702 -7.840 -4.757 1.00 78.69 76 ARG A N 1
ATOM 575 C CA . ARG A 1 76 ? 6.592 -8.671 -3.931 1.00 78.69 76 ARG A CA 1
ATOM 576 C C . ARG A 1 76 ? 6.903 -8.067 -2.566 1.00 78.69 76 ARG A C 1
ATOM 578 O O . ARG A 1 76 ? 7.249 -8.809 -1.657 1.00 78.69 76 ARG A O 1
ATOM 585 N N . SER A 1 77 ? 6.836 -6.745 -2.435 1.00 78.19 77 SER A N 1
ATOM 586 C CA . SER A 1 77 ? 7.140 -6.047 -1.181 1.00 78.19 77 SER A CA 1
ATOM 587 C C . SER A 1 77 ? 5.910 -5.424 -0.531 1.00 78.19 77 SER A C 1
ATOM 589 O O . SER A 1 77 ? 6.021 -4.948 0.594 1.00 78.19 77 SER A O 1
ATOM 591 N N . LYS A 1 78 ? 4.768 -5.403 -1.234 1.00 85.75 78 LYS A N 1
ATOM 592 C CA . LYS A 1 78 ? 3.520 -4.746 -0.824 1.00 85.75 78 LYS A CA 1
ATOM 593 C C . LYS A 1 78 ? 3.725 -3.294 -0.380 1.00 85.75 78 LYS A C 1
ATOM 595 O O . LYS A 1 78 ? 2.983 -2.780 0.447 1.00 85.75 78 LYS A O 1
ATOM 600 N N . LYS A 1 79 ? 4.732 -2.620 -0.945 1.00 87.00 79 LYS A N 1
ATOM 601 C CA . LYS A 1 79 ? 5.022 -1.209 -0.676 1.00 87.00 79 LYS A CA 1
ATOM 602 C C . LYS A 1 79 ? 4.386 -0.331 -1.734 1.00 87.00 79 LYS A C 1
ATOM 604 O O . LYS A 1 79 ? 4.687 -0.485 -2.922 1.00 87.00 79 LYS A O 1
ATOM 609 N N . ALA A 1 80 ? 3.549 0.597 -1.291 1.00 87.56 80 ALA A N 1
ATOM 610 C CA . ALA A 1 80 ? 2.978 1.623 -2.134 1.00 87.56 80 ALA A CA 1
ATOM 611 C C . ALA A 1 80 ? 4.069 2.569 -2.636 1.00 87.56 80 ALA A C 1
ATOM 613 O O . ALA A 1 80 ? 4.935 3.043 -1.902 1.00 87.56 80 ALA A O 1
ATOM 614 N N . LEU A 1 81 ? 3.975 2.840 -3.924 1.00 83.94 81 LEU A N 1
ATOM 615 C CA . LEU A 1 81 ? 4.762 3.793 -4.683 1.00 83.94 81 LEU A CA 1
ATOM 616 C C . LEU A 1 81 ? 4.028 5.130 -4.783 1.00 83.94 81 LEU A C 1
ATOM 618 O O . LEU A 1 81 ? 4.644 6.194 -4.740 1.00 83.94 81 LEU A O 1
ATOM 622 N N . LYS A 1 82 ? 2.703 5.064 -4.927 1.00 84.69 82 LYS A N 1
ATOM 623 C CA . LYS A 1 82 ? 1.825 6.221 -5.047 1.00 84.69 82 LYS A CA 1
ATOM 624 C C . LYS A 1 82 ? 0.418 5.852 -4.598 1.00 84.69 82 LYS A C 1
ATOM 626 O O . LYS A 1 82 ? -0.078 4.782 -4.931 1.00 84.69 82 LYS A O 1
ATOM 631 N N . VAL A 1 83 ? -0.237 6.772 -3.904 1.00 87.69 83 VAL A N 1
ATOM 632 C CA . VAL A 1 83 ? -1.662 6.702 -3.583 1.00 87.69 83 VAL A CA 1
A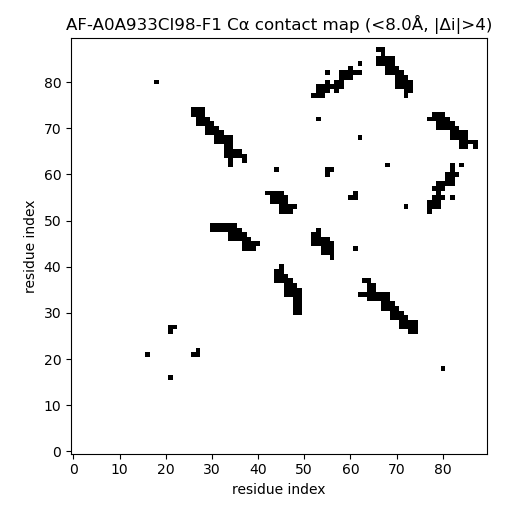TOM 633 C C . VAL A 1 83 ? -2.353 7.904 -4.219 1.00 87.69 83 VAL A C 1
ATOM 635 O O . VAL A 1 83 ? -1.932 9.052 -4.055 1.00 87.69 83 VAL A O 1
ATOM 638 N N . THR A 1 84 ? -3.420 7.639 -4.965 1.00 89.00 84 THR A N 1
ATOM 639 C CA . THR A 1 84 ? -4.259 8.652 -5.608 1.00 89.00 84 THR A CA 1
ATOM 640 C C . THR A 1 84 ? -5.656 8.565 -5.019 1.00 89.00 84 THR A C 1
ATOM 642 O O . THR A 1 84 ? -6.302 7.527 -5.131 1.00 89.00 84 THR A O 1
ATOM 645 N N . LYS A 1 85 ? -6.137 9.652 -4.412 1.00 88.75 85 LYS A N 1
ATOM 646 C CA . LYS A 1 85 ? -7.528 9.743 -3.968 1.00 88.75 85 LYS A CA 1
ATOM 647 C C . LYS A 1 85 ? -8.440 9.820 -5.190 1.00 88.75 85 LYS A C 1
ATOM 649 O O . LYS A 1 85 ? -8.289 10.714 -6.021 1.00 88.75 85 LYS A O 1
ATOM 654 N N . LEU A 1 86 ? -9.352 8.865 -5.305 1.00 84.00 86 LEU A N 1
ATOM 655 C CA . LEU A 1 86 ? -10.408 8.862 -6.304 1.00 84.00 86 LEU A CA 1
ATOM 656 C C . LEU A 1 86 ? -11.589 9.593 -5.661 1.00 84.00 86 LEU A C 1
ATOM 658 O O . LEU A 1 86 ? -11.973 9.281 -4.537 1.00 84.00 86 LEU A O 1
ATOM 662 N N . GLY A 1 87 ? -12.102 10.638 -6.311 1.00 70.88 87 GLY A N 1
ATOM 663 C CA . GLY A 1 87 ? -13.217 11.407 -5.757 1.00 70.88 87 GLY A CA 1
ATOM 664 C C . GLY A 1 87 ? -14.399 10.498 -5.409 1.00 70.88 87 GLY A C 1
ATOM 665 O O . GLY A 1 87 ? -14.638 9.505 -6.098 1.00 70.88 87 GLY A O 1
ATOM 666 N N . SER A 1 88 ? -15.133 10.837 -4.347 1.00 56.47 88 SER A N 1
ATOM 667 C CA . SER A 1 88 ? -16.415 10.199 -4.058 1.00 56.47 88 SER A CA 1
ATOM 668 C C . SER A 1 88 ? -17.296 10.370 -5.289 1.00 56.47 88 SER A C 1
ATOM 670 O O . SER A 1 88 ? -17.539 11.496 -5.721 1.00 56.47 88 SER A O 1
ATOM 672 N N . THR A 1 89 ? -17.711 9.267 -5.904 1.00 49.25 89 THR A N 1
ATOM 673 C CA . THR A 1 89 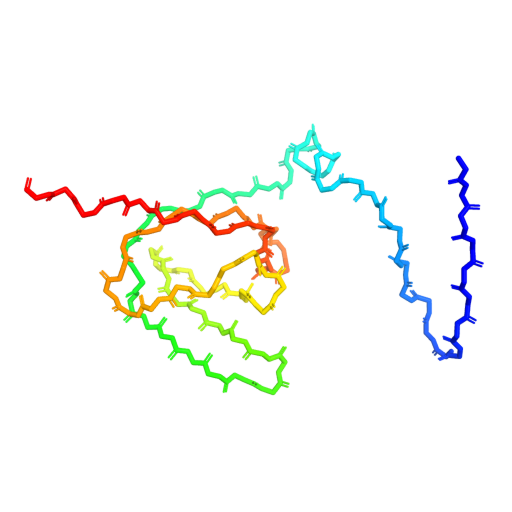? -18.755 9.312 -6.926 1.00 49.25 89 THR A CA 1
ATOM 674 C C . THR A 1 89 ? -20.051 9.573 -6.168 1.00 49.25 89 THR A C 1
ATOM 676 O O . THR A 1 89 ? -20.659 8.647 -5.639 1.00 49.25 89 THR A O 1
ATOM 679 N N . SER A 1 90 ? -20.347 10.859 -5.968 1.00 42.31 90 SER A N 1
ATOM 680 C CA . SER A 1 90 ? -21.603 11.355 -5.405 1.00 42.31 90 SER A CA 1
ATOM 681 C C . SER A 1 90 ? -22.779 11.004 -6.303 1.00 42.31 90 SER A C 1
ATOM 683 O O . SER A 1 90 ? -22.595 11.073 -7.541 1.00 42.31 90 SER A O 1
#

Foldseek 3Di:
DDDDDDDDDDPPPPPPPPVVVVVVVVQKDKAWAFFQDWDQDPVGIWTAGPNDIAACRPEPDDDDGRFTWMFIAGPVVSYTPYIGGDDPPD

Mean predicted aligned error: 11.31 Å